Protein AF-A0A962SAC9-F1 (afdb_monomer_lite)

Secondary structure (DSSP, 8-state):
---TTHHHHHHHHHHHHHHHHTT--HHHHHHHHHHHHHHHHHHHHTT---HHHHHHHHHHHHHHHHHHTTS--------------------PPP--

Structure (mmCIF, N/CA/C/O backbone):
data_AF-A0A962SAC9-F1
#
_entry.id   AF-A0A962SAC9-F1
#
loop_
_atom_site.group_PDB
_atom_site.id
_atom_site.type_symbol
_atom_site.label_atom_id
_atom_site.label_alt_id
_atom_site.label_comp_id
_atom_site.label_asym_id
_atom_site.label_entity_id
_atom_site.label_seq_id
_atom_site.pdbx_PDB_ins_code
_atom_site.Cartn_x
_atom_site.Cartn_y
_atom_site.Cartn_z
_atom_site.occupancy
_atom_site.B_iso_or_equiv
_atom_site.auth_seq_id
_atom_site.auth_comp_id
_atom_site.auth_asym_id
_atom_site.auth_atom_id
_atom_site.pdbx_PDB_model_num
ATOM 1 N N . MET A 1 1 ? -23.364 -4.065 10.954 1.00 44.69 1 MET A N 1
ATOM 2 C CA . MET A 1 1 ? -21.998 -3.596 11.276 1.00 44.69 1 MET A CA 1
ATOM 3 C C . MET A 1 1 ? -21.415 -3.005 10.001 1.00 44.69 1 MET A C 1
ATOM 5 O O . MET A 1 1 ? -21.238 -3.750 9.048 1.00 44.69 1 MET A O 1
ATOM 9 N N . LYS A 1 2 ? -21.263 -1.674 9.905 1.00 45.91 2 LYS A N 1
ATOM 10 C CA . LYS A 1 2 ? -20.712 -1.039 8.692 1.00 45.91 2 LYS A CA 1
ATOM 11 C C . LYS A 1 2 ? -19.271 -1.513 8.513 1.00 45.91 2 LYS A C 1
ATOM 13 O O . LYS A 1 2 ? -18.515 -1.511 9.479 1.00 45.91 2 LYS A O 1
ATOM 18 N N . ALA A 1 3 ? -18.929 -1.950 7.305 1.00 52.59 3 ALA A N 1
ATOM 19 C CA . ALA A 1 3 ? -17.620 -2.469 6.945 1.00 52.59 3 ALA A CA 1
ATOM 20 C C . ALA A 1 3 ? -16.538 -1.395 7.148 1.00 52.59 3 ALA A C 1
ATOM 22 O O . ALA A 1 3 ? -16.222 -0.632 6.242 1.00 52.59 3 ALA A O 1
ATOM 23 N N . VAL A 1 4 ? -15.953 -1.340 8.346 1.00 55.09 4 VAL A N 1
ATOM 24 C CA . VAL A 1 4 ? -14.817 -0.459 8.669 1.00 55.09 4 VAL A CA 1
ATOM 25 C C . VAL A 1 4 ? -13.626 -0.732 7.727 1.00 55.09 4 VAL A C 1
ATOM 27 O O . VAL A 1 4 ? -12.798 0.143 7.512 1.00 55.09 4 VAL A O 1
ATOM 30 N N . GLY A 1 5 ? -13.578 -1.901 7.075 1.00 62.97 5 GLY A N 1
ATOM 31 C CA . GLY A 1 5 ? -12.543 -2.258 6.099 1.00 62.97 5 GLY A CA 1
ATOM 32 C C . GLY A 1 5 ? -12.752 -1.750 4.666 1.00 62.97 5 GLY A C 1
ATOM 33 O O . GLY A 1 5 ? -11.796 -1.719 3.896 1.00 62.97 5 GLY A O 1
ATOM 34 N N . GLU A 1 6 ? -13.958 -1.330 4.274 1.00 80.31 6 GLU A N 1
ATOM 35 C CA . GLU A 1 6 ? -14.260 -0.983 2.873 1.00 80.31 6 GLU A CA 1
ATOM 36 C C . GLU A 1 6 ? -13.438 0.205 2.325 1.00 80.31 6 GLU A C 1
ATOM 38 O O . GLU A 1 6 ? -12.926 0.115 1.205 1.00 80.31 6 GLU A O 1
ATOM 43 N N . PRO A 1 7 ? -13.250 1.308 3.084 1.00 82.19 7 PRO A N 1
ATOM 44 C CA . PRO A 1 7 ? -12.411 2.425 2.650 1.00 82.19 7 PRO A CA 1
ATOM 45 C C . PRO A 1 7 ? -10.939 2.030 2.484 1.00 82.19 7 PRO A C 1
ATOM 47 O O . PRO A 1 7 ? -10.296 2.441 1.521 1.00 82.19 7 PRO A O 1
ATOM 50 N N . GLY A 1 8 ? -10.426 1.190 3.386 1.00 83.69 8 GLY A N 1
ATOM 51 C CA . GLY A 1 8 ? -9.052 0.698 3.332 1.00 83.69 8 GLY A CA 1
ATOM 52 C C . GLY A 1 8 ? -8.805 -0.230 2.144 1.00 83.69 8 GLY A C 1
ATOM 53 O O . GLY A 1 8 ? -7.841 -0.044 1.409 1.00 83.69 8 GLY A O 1
ATOM 54 N N . ILE A 1 9 ? -9.722 -1.164 1.878 1.00 84.81 9 ILE A N 1
ATOM 55 C CA . ILE A 1 9 ? -9.640 -2.061 0.714 1.00 84.81 9 ILE A CA 1
ATOM 56 C C . ILE A 1 9 ? -9.680 -1.261 -0.597 1.00 84.81 9 ILE A C 1
ATOM 58 O O . ILE A 1 9 ? -8.915 -1.542 -1.523 1.00 84.81 9 ILE A O 1
ATOM 62 N N . ARG A 1 10 ? -10.532 -0.228 -0.685 1.00 88.81 10 ARG A N 1
ATOM 63 C CA . ARG A 1 10 ? -10.565 0.675 -1.849 1.00 88.81 10 ARG A CA 1
ATOM 64 C C . ARG A 1 10 ? -9.237 1.405 -2.045 1.00 88.81 10 ARG A C 1
ATOM 66 O O . ARG A 1 10 ? -8.785 1.515 -3.184 1.00 88.81 10 ARG A O 1
ATOM 73 N N . LEU A 1 11 ? -8.607 1.868 -0.964 1.00 88.56 11 LEU A N 1
ATOM 74 C CA . LEU A 1 11 ? -7.296 2.516 -1.016 1.00 88.56 11 LEU A CA 1
ATOM 75 C C . LEU A 1 11 ? -6.215 1.557 -1.540 1.00 88.56 11 LEU A C 1
ATOM 77 O O . LEU A 1 11 ? -5.478 1.930 -2.449 1.00 88.56 11 LEU A O 1
ATOM 81 N N . LEU A 1 12 ? -6.159 0.323 -1.029 1.00 89.19 12 LEU A N 1
ATOM 82 C CA . LEU A 1 12 ? -5.173 -0.682 -1.452 1.00 89.19 12 LEU A CA 1
ATOM 83 C C . LEU A 1 12 ? -5.318 -1.035 -2.938 1.00 89.19 12 LEU A C 1
ATOM 85 O O . LEU A 1 12 ? -4.339 -1.001 -3.682 1.00 89.19 12 LEU A O 1
ATOM 89 N N . ASN A 1 13 ? -6.548 -1.277 -3.400 1.00 90.56 13 ASN A N 1
ATOM 90 C CA . ASN A 1 13 ? -6.821 -1.540 -4.816 1.00 90.56 13 ASN A CA 1
ATOM 91 C C . ASN A 1 13 ? -6.445 -0.352 -5.711 1.00 90.56 13 ASN A C 1
ATOM 93 O O . ASN A 1 13 ? -5.907 -0.535 -6.806 1.00 90.56 13 ASN A O 1
ATOM 97 N N . ARG A 1 14 ? -6.715 0.876 -5.252 1.00 92.00 14 ARG A N 1
ATOM 98 C CA . ARG A 1 14 ? -6.333 2.098 -5.968 1.00 92.00 14 ARG A CA 1
ATOM 99 C C . ARG A 1 14 ? -4.812 2.252 -6.035 1.00 92.00 14 ARG A C 1
ATOM 101 O O . ARG A 1 14 ? -4.304 2.605 -7.094 1.00 92.00 14 ARG A O 1
ATOM 108 N N . ALA A 1 15 ? -4.103 1.976 -4.942 1.00 89.62 15 ALA A N 1
ATOM 109 C CA . ALA A 1 15 ? -2.646 2.043 -4.875 1.00 89.62 15 ALA A CA 1
ATOM 110 C C . ALA A 1 15 ? -1.994 1.043 -5.831 1.00 89.62 15 ALA A C 1
ATOM 112 O O . ALA A 1 15 ? -1.168 1.444 -6.643 1.00 89.62 15 ALA A O 1
ATOM 113 N N . TYR A 1 16 ? -2.428 -0.219 -5.809 1.00 88.94 16 TYR A N 1
ATOM 114 C CA . TYR A 1 16 ? -1.892 -1.247 -6.701 1.00 88.94 16 TYR A CA 1
ATOM 115 C C . TYR A 1 16 ? -2.071 -0.875 -8.180 1.00 88.94 16 TYR A C 1
ATOM 117 O O . TYR A 1 16 ? -1.102 -0.855 -8.936 1.00 88.94 16 TYR A O 1
ATOM 125 N N . ARG A 1 17 ? -3.288 -0.474 -8.582 1.00 89.75 17 ARG A N 1
ATOM 126 C CA . ARG A 1 17 ? -3.555 -0.027 -9.960 1.00 89.75 17 ARG A CA 1
ATOM 127 C C . ARG A 1 17 ? -2.732 1.197 -10.347 1.00 89.75 17 ARG A C 1
ATOM 129 O O . ARG A 1 17 ? -2.256 1.280 -11.470 1.00 89.75 17 ARG A O 1
ATOM 136 N N . TYR A 1 18 ? -2.572 2.153 -9.435 1.00 89.00 18 TYR A N 1
ATOM 137 C CA . TYR A 1 18 ? -1.770 3.341 -9.699 1.00 89.00 18 TYR A CA 1
ATOM 138 C C . TYR A 1 18 ? -0.294 2.990 -9.922 1.00 89.00 18 TYR A C 1
ATOM 140 O O . TYR A 1 18 ? 0.308 3.505 -10.856 1.00 89.00 18 TYR A O 1
ATOM 148 N N . LEU A 1 19 ? 0.274 2.080 -9.127 1.00 86.56 19 LEU A N 1
ATOM 149 C CA . LEU A 1 19 ? 1.652 1.614 -9.304 1.00 86.56 19 LEU A CA 1
ATOM 150 C C . LEU A 1 19 ? 1.833 0.889 -10.646 1.00 86.56 19 LEU A C 1
ATOM 152 O O . LEU A 1 19 ? 2.797 1.166 -11.353 1.00 86.56 19 LEU A O 1
ATOM 156 N N . GLN A 1 20 ? 0.867 0.053 -11.044 1.00 86.06 20 GLN A N 1
ATOM 157 C CA . GLN A 1 20 ? 0.865 -0.587 -12.365 1.00 86.06 20 GLN A CA 1
ATOM 158 C C . GLN A 1 20 ? 0.821 0.431 -13.515 1.00 86.06 20 GLN A C 1
ATOM 160 O O . GLN A 1 20 ? 1.540 0.276 -14.494 1.00 86.06 20 GLN A O 1
ATOM 165 N N . LEU A 1 21 ? 0.010 1.490 -13.396 1.00 87.00 21 LEU A N 1
ATOM 166 C CA . LEU A 1 21 ? -0.088 2.553 -14.408 1.00 87.00 21 LEU A CA 1
ATOM 167 C C . LEU A 1 21 ? 1.179 3.416 -14.524 1.00 87.00 21 LEU A C 1
ATOM 169 O O . LEU A 1 21 ? 1.311 4.153 -15.495 1.00 87.00 21 LEU A O 1
ATOM 173 N N . ASN A 1 22 ? 2.078 3.356 -13.540 1.00 83.88 22 ASN A N 1
ATOM 174 C CA . ASN A 1 22 ? 3.348 4.086 -13.525 1.00 83.88 22 ASN A CA 1
ATOM 175 C C . ASN A 1 22 ? 4.551 3.159 -13.784 1.00 83.88 22 ASN A C 1
ATOM 177 O O . ASN A 1 22 ? 5.662 3.472 -13.360 1.00 83.88 22 ASN A O 1
ATOM 181 N N . ASP A 1 23 ? 4.325 2.009 -14.429 1.00 83.31 23 ASP A N 1
ATOM 182 C CA . ASP A 1 23 ? 5.359 1.037 -14.815 1.00 83.31 23 ASP A CA 1
ATOM 183 C C . ASP A 1 23 ? 6.230 0.532 -13.648 1.00 83.31 23 ASP A C 1
ATOM 185 O O . ASP A 1 23 ? 7.368 0.090 -13.832 1.00 83.31 23 ASP A O 1
ATOM 189 N N . VAL A 1 24 ? 5.701 0.562 -12.420 1.00 80.06 24 VAL A N 1
ATOM 190 C CA . VAL A 1 24 ? 6.388 -0.026 -11.267 1.00 80.06 24 VAL A CA 1
ATOM 191 C C . VAL A 1 24 ? 6.370 -1.551 -11.426 1.00 80.06 24 VAL A C 1
ATOM 193 O O . VAL A 1 24 ? 5.291 -2.119 -11.625 1.00 80.06 24 VAL A O 1
ATOM 196 N N . PRO A 1 25 ? 7.521 -2.243 -11.309 1.00 85.25 25 PRO A N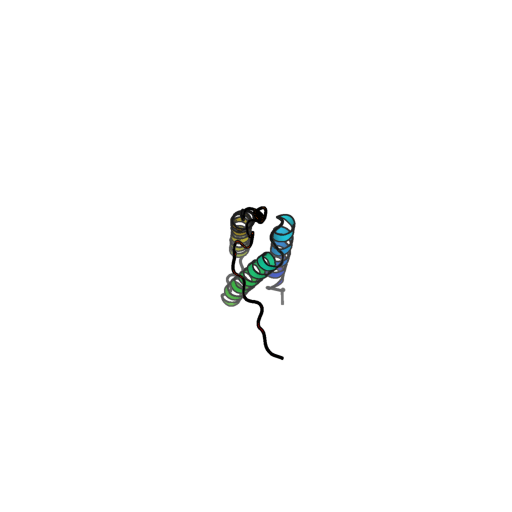 1
ATOM 197 C CA . PRO A 1 25 ? 7.571 -3.698 -11.395 1.00 85.25 25 PRO A CA 1
ATOM 198 C C . PRO A 1 25 ? 6.586 -4.356 -10.428 1.00 85.25 25 PRO A C 1
ATOM 200 O O . PRO A 1 25 ? 6.490 -3.957 -9.269 1.00 85.25 25 PRO A O 1
ATOM 203 N N . GLU A 1 26 ? 5.886 -5.395 -10.884 1.00 84.94 26 GLU A N 1
ATOM 204 C CA . GLU A 1 26 ? 4.816 -6.046 -10.116 1.00 84.94 26 GLU A CA 1
ATOM 205 C C . GLU A 1 26 ? 5.269 -6.505 -8.722 1.00 84.94 26 GLU A C 1
ATOM 207 O O . GLU A 1 26 ? 4.550 -6.322 -7.742 1.00 84.94 26 GLU A O 1
ATOM 212 N N . THR A 1 27 ? 6.487 -7.038 -8.612 1.00 87.44 27 THR A N 1
ATOM 213 C CA . THR A 1 27 ? 7.084 -7.457 -7.338 1.00 87.44 27 THR A CA 1
ATOM 214 C C . THR A 1 27 ? 7.284 -6.298 -6.365 1.00 87.44 27 THR A C 1
ATOM 216 O O . THR A 1 27 ? 7.037 -6.457 -5.171 1.00 87.44 27 THR A O 1
ATOM 219 N N . GLU A 1 28 ? 7.697 -5.126 -6.847 1.00 83.94 28 GLU A N 1
ATOM 220 C CA . GLU A 1 28 ? 7.823 -3.920 -6.021 1.00 83.94 28 GLU A CA 1
ATOM 221 C C . GLU A 1 28 ? 6.447 -3.338 -5.687 1.00 83.94 28 GLU A C 1
ATOM 223 O O . GLU A 1 28 ? 6.189 -2.982 -4.537 1.00 83.94 28 GLU A O 1
ATOM 228 N N . ALA A 1 29 ? 5.519 -3.330 -6.648 1.00 85.38 29 ALA A N 1
ATOM 229 C CA . ALA A 1 29 ? 4.145 -2.904 -6.414 1.00 85.38 29 ALA A CA 1
ATOM 230 C C . ALA A 1 29 ? 3.466 -3.747 -5.321 1.00 85.38 29 ALA A C 1
ATOM 232 O O . ALA A 1 29 ? 2.792 -3.199 -4.448 1.00 85.38 29 ALA A O 1
ATOM 233 N N . PHE A 1 30 ? 3.693 -5.063 -5.322 1.00 87.69 30 PHE A N 1
ATOM 234 C CA . PHE A 1 30 ? 3.159 -5.971 -4.310 1.00 87.69 30 PHE A CA 1
ATOM 235 C C . PHE A 1 30 ? 3.728 -5.676 -2.916 1.00 87.69 30 PHE A C 1
ATOM 237 O O . PHE A 1 30 ? 2.958 -5.490 -1.976 1.00 87.69 30 PHE A O 1
ATOM 244 N N . LYS A 1 31 ? 5.056 -5.533 -2.785 1.00 87.44 31 LYS A N 1
ATOM 245 C CA . LYS A 1 31 ? 5.711 -5.173 -1.511 1.00 87.44 31 LYS A CA 1
ATOM 246 C C . LYS A 1 31 ? 5.201 -3.845 -0.949 1.00 87.44 31 LYS A C 1
ATOM 248 O O . LYS A 1 31 ? 4.978 -3.715 0.254 1.00 87.44 31 LYS A O 1
ATOM 253 N N . LEU A 1 32 ? 5.017 -2.845 -1.812 1.00 86.56 32 LEU A N 1
ATOM 254 C CA . LEU A 1 32 ? 4.515 -1.531 -1.408 1.00 86.56 32 LEU A CA 1
ATOM 255 C C . LEU A 1 32 ? 3.081 -1.621 -0.878 1.00 86.56 32 LEU A C 1
ATOM 257 O O . LEU A 1 32 ? 2.769 -1.040 0.162 1.00 86.56 32 LEU A O 1
ATOM 261 N N . VAL A 1 33 ? 2.220 -2.371 -1.567 1.00 89.12 33 VAL A N 1
ATOM 262 C CA . VAL A 1 33 ? 0.822 -2.573 -1.164 1.00 89.12 33 VAL A CA 1
ATOM 263 C C . VAL A 1 33 ? 0.714 -3.408 0.112 1.00 89.12 33 VAL A C 1
ATOM 265 O O . VAL A 1 33 ? -0.117 -3.098 0.962 1.00 89.12 33 VAL A O 1
ATOM 268 N N . GLU A 1 34 ? 1.574 -4.408 0.297 1.00 88.56 34 GLU A N 1
ATOM 269 C CA . GLU A 1 34 ? 1.648 -5.201 1.530 1.00 88.56 34 GLU A CA 1
ATOM 270 C C . GLU A 1 34 ? 2.040 -4.335 2.738 1.00 88.56 34 GLU A C 1
ATOM 272 O O . GLU A 1 34 ? 1.380 -4.376 3.778 1.00 88.56 34 GLU A O 1
ATOM 277 N N . ASN A 1 35 ? 3.042 -3.463 2.585 1.00 89.19 35 ASN A N 1
ATOM 278 C CA . ASN A 1 35 ? 3.426 -2.511 3.629 1.00 89.19 35 ASN A CA 1
ATOM 279 C C . ASN A 1 35 ? 2.278 -1.531 3.958 1.00 89.19 35 ASN A C 1
ATOM 281 O O . ASN A 1 35 ? 1.951 -1.308 5.124 1.00 89.19 35 ASN A O 1
ATOM 285 N N . LEU A 1 36 ? 1.595 -1.004 2.934 1.00 88.25 36 LEU A N 1
ATOM 286 C CA . LEU A 1 36 ? 0.387 -0.184 3.108 1.00 88.25 36 LEU A CA 1
ATOM 287 C C . LEU A 1 36 ? -0.719 -0.919 3.869 1.00 88.25 36 LEU A C 1
ATOM 289 O O . LEU A 1 36 ? -1.372 -0.317 4.721 1.00 88.25 36 LEU A O 1
ATOM 293 N N . ALA A 1 37 ? -0.933 -2.203 3.577 1.00 87.94 37 ALA A N 1
ATOM 294 C CA . ALA A 1 37 ? -1.921 -3.020 4.270 1.00 87.94 37 ALA A CA 1
ATOM 295 C C . ALA A 1 37 ? -1.563 -3.196 5.754 1.00 87.94 37 ALA A C 1
ATOM 297 O O . ALA A 1 37 ? -2.447 -3.074 6.603 1.00 87.94 37 ALA A O 1
ATOM 298 N N . GLY A 1 38 ? -0.279 -3.391 6.075 1.00 88.44 38 GLY A N 1
ATOM 299 C CA . GLY A 1 38 ? 0.215 -3.427 7.454 1.00 88.44 38 GLY A CA 1
ATOM 300 C C . GLY A 1 38 ? -0.053 -2.123 8.209 1.00 88.44 38 GLY A C 1
ATOM 301 O O . GLY A 1 38 ? -0.679 -2.133 9.268 1.00 88.44 38 GLY A O 1
ATOM 302 N N . GLN A 1 39 ? 0.314 -0.981 7.622 1.00 86.75 39 GLN A N 1
ATOM 303 C CA . GLN A 1 39 ? 0.066 0.337 8.225 1.00 86.75 39 GLN A CA 1
ATOM 304 C C . GLN A 1 39 ? -1.427 0.618 8.418 1.00 86.75 39 GLN A C 1
ATOM 306 O O . GLN A 1 39 ? -1.840 1.199 9.424 1.00 86.75 39 GLN A O 1
ATOM 311 N N . LEU A 1 40 ? -2.257 0.207 7.458 1.00 86.44 40 LEU A N 1
ATOM 312 C CA . LEU A 1 40 ? -3.704 0.320 7.568 1.00 86.44 40 LEU A CA 1
ATOM 313 C C . LEU A 1 40 ? -4.231 -0.539 8.728 1.00 86.44 40 LEU A C 1
ATOM 315 O O . LEU A 1 40 ? -5.029 -0.047 9.523 1.00 86.44 40 LEU A O 1
ATOM 319 N N . ALA A 1 41 ? -3.774 -1.787 8.856 1.00 85.12 41 ALA A N 1
ATOM 320 C CA . ALA A 1 41 ? -4.186 -2.688 9.930 1.00 85.12 41 ALA A CA 1
ATOM 321 C C . ALA A 1 41 ? -3.839 -2.126 11.318 1.00 85.12 41 ALA A C 1
ATOM 323 O O . ALA A 1 41 ? -4.698 -2.119 12.202 1.00 85.12 41 ALA A O 1
ATOM 324 N N . GLU A 1 42 ? -2.638 -1.567 11.493 1.00 86.31 42 GLU A N 1
ATOM 325 C CA . GLU A 1 42 ? -2.233 -0.900 12.738 1.00 86.31 42 GLU A CA 1
ATOM 326 C C . GLU A 1 42 ? -3.130 0.302 13.071 1.00 86.31 42 GLU A C 1
ATOM 328 O O . GLU A 1 42 ? -3.580 0.467 14.209 1.00 86.31 42 GLU A O 1
ATOM 333 N N . ARG A 1 43 ? -3.450 1.135 12.071 1.00 83.44 43 ARG A N 1
ATOM 334 C CA . ARG A 1 43 ? -4.315 2.317 12.243 1.00 83.44 43 ARG A CA 1
ATOM 335 C C . ARG A 1 43 ? -5.758 1.925 12.573 1.00 83.44 43 ARG A C 1
ATOM 337 O O . ARG A 1 43 ? -6.386 2.581 13.405 1.00 83.44 43 ARG A O 1
ATOM 344 N N . VAL A 1 44 ? -6.276 0.859 11.956 1.00 83.75 44 VAL A N 1
ATOM 345 C CA . VAL A 1 44 ? -7.612 0.303 12.237 1.00 83.75 44 VAL A CA 1
ATOM 346 C C . VAL A 1 44 ? -7.672 -0.278 13.647 1.00 83.75 44 VAL A C 1
ATOM 348 O O . VAL A 1 44 ? -8.606 0.038 14.381 1.00 83.75 44 VAL A O 1
ATOM 351 N N . ALA A 1 45 ? -6.671 -1.065 14.052 1.00 80.94 45 ALA A N 1
ATOM 352 C CA . ALA A 1 45 ? -6.586 -1.619 15.402 1.00 80.94 45 ALA A CA 1
ATOM 353 C C . ALA A 1 45 ? -6.514 -0.515 16.472 1.00 80.94 45 ALA A C 1
ATOM 355 O O . ALA A 1 45 ? -7.109 -0.641 17.539 1.00 80.94 45 ALA A O 1
ATOM 356 N N . GLY A 1 46 ? -5.848 0.602 16.161 1.00 80.19 46 GLY A N 1
ATOM 357 C CA . GLY A 1 46 ? -5.797 1.791 17.012 1.00 80.19 46 GLY A CA 1
ATOM 358 C C . GLY A 1 46 ? -7.041 2.689 16.970 1.00 80.19 46 GLY A C 1
ATOM 359 O O . GLY A 1 46 ? -7.037 3.730 17.624 1.00 80.19 46 GLY A O 1
ATOM 360 N N . GLY A 1 47 ? -8.077 2.348 16.190 1.00 78.44 47 GLY A N 1
ATOM 361 C CA . GLY A 1 47 ? -9.308 3.139 16.063 1.00 78.44 47 GLY A CA 1
ATOM 362 C C . GLY A 1 47 ? -9.151 4.469 15.313 1.00 78.44 47 GLY A C 1
ATOM 363 O O . GLY A 1 47 ? -10.026 5.326 15.398 1.00 78.44 47 GLY A O 1
ATOM 364 N N . LYS A 1 48 ? -8.050 4.660 14.576 1.00 72.81 48 LYS A N 1
ATOM 365 C CA . LYS A 1 48 ? -7.679 5.915 13.895 1.00 72.81 48 LYS A CA 1
ATOM 366 C C . LYS A 1 48 ? -7.909 5.856 12.383 1.00 72.81 48 LYS A C 1
ATOM 368 O O . LYS A 1 48 ? -7.127 6.403 11.614 1.00 72.81 48 LYS A O 1
ATOM 373 N N . LEU A 1 49 ? -8.949 5.155 11.931 1.00 75.75 49 LEU A N 1
ATOM 374 C CA . LEU A 1 49 ? -9.288 5.100 10.507 1.00 75.75 49 LEU A CA 1
ATOM 375 C C . LEU A 1 49 ? -10.189 6.285 10.120 1.00 75.75 49 LEU A C 1
ATOM 377 O O . LEU A 1 49 ? -11.374 6.115 9.838 1.00 75.75 49 LEU A O 1
ATOM 381 N N . ASP A 1 50 ? -9.630 7.493 10.148 1.00 83.44 50 ASP A N 1
ATOM 382 C CA . ASP A 1 50 ? -10.277 8.704 9.645 1.00 83.44 50 ASP A CA 1
ATOM 383 C C . ASP A 1 50 ? -9.844 9.021 8.201 1.00 83.44 50 ASP A C 1
ATOM 385 O O . ASP A 1 50 ? -8.906 8.436 7.651 1.00 83.44 50 ASP A O 1
ATOM 389 N N . GLN A 1 51 ? -10.556 9.948 7.555 1.00 81.50 51 GLN A N 1
ATOM 390 C CA . GLN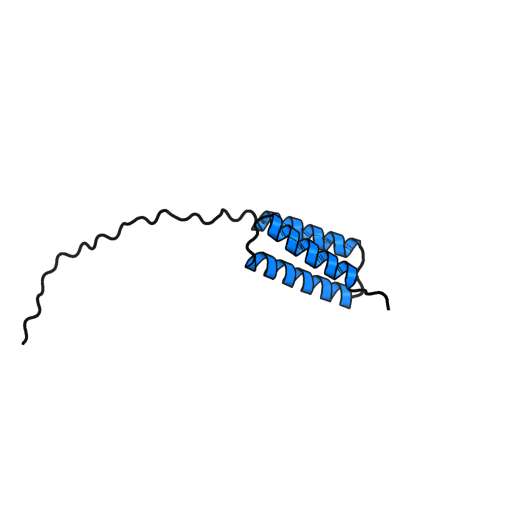 A 1 51 ? -10.267 10.328 6.169 1.00 81.50 51 GLN A CA 1
ATOM 391 C C . GLN A 1 51 ? -8.852 10.912 6.020 1.00 81.50 51 GLN A C 1
ATOM 393 O O . GLN A 1 51 ? -8.159 10.587 5.060 1.00 81.50 51 GLN A O 1
ATOM 398 N N . ALA A 1 52 ? -8.391 11.693 7.003 1.00 85.75 52 ALA A N 1
ATOM 399 C CA . ALA A 1 52 ? -7.050 12.273 7.006 1.00 85.75 52 ALA A CA 1
ATOM 400 C C . ALA A 1 52 ? -5.953 11.195 6.993 1.00 85.75 52 ALA A C 1
ATOM 402 O O . ALA A 1 52 ? -4.955 11.325 6.283 1.00 85.75 52 ALA A O 1
ATOM 403 N N . THR A 1 53 ? -6.152 10.097 7.723 1.00 85.00 53 THR A N 1
ATOM 404 C CA . THR A 1 53 ? -5.246 8.946 7.706 1.00 85.00 53 THR A CA 1
ATOM 405 C C . THR A 1 53 ? -5.194 8.272 6.338 1.00 85.00 53 THR A C 1
ATOM 407 O O . THR A 1 53 ? -4.110 7.915 5.873 1.00 85.00 53 THR A O 1
ATOM 410 N N . LEU A 1 54 ? -6.344 8.090 5.683 1.00 84.44 54 LEU A N 1
ATOM 411 C CA . LEU A 1 54 ? -6.401 7.506 4.339 1.00 84.44 54 LEU A CA 1
ATOM 412 C C . LEU A 1 54 ? -5.684 8.395 3.315 1.00 84.44 54 LEU A C 1
ATOM 414 O O . LEU A 1 54 ? -4.936 7.885 2.480 1.00 84.44 54 LEU A O 1
ATOM 418 N N . ASP A 1 55 ? -5.852 9.713 3.421 1.00 86.44 55 ASP A N 1
ATOM 419 C CA . ASP A 1 55 ? -5.186 10.681 2.550 1.00 86.44 55 ASP A CA 1
ATOM 420 C C . ASP A 1 55 ? -3.669 10.703 2.792 1.00 86.44 55 ASP A C 1
ATOM 422 O O . ASP A 1 55 ? -2.892 10.718 1.838 1.00 86.44 55 ASP A O 1
ATOM 426 N N . ALA A 1 56 ? -3.224 10.619 4.049 1.00 87.19 56 ALA A N 1
ATOM 427 C CA . ALA A 1 56 ? -1.805 10.520 4.385 1.00 87.19 56 ALA A CA 1
ATOM 428 C C . ALA A 1 56 ? -1.166 9.240 3.821 1.00 87.19 56 ALA A C 1
ATOM 430 O O . ALA A 1 56 ? -0.071 9.286 3.260 1.00 87.19 56 ALA A O 1
ATOM 431 N N . LEU A 1 57 ? -1.860 8.099 3.916 1.00 86.31 57 LEU A N 1
ATOM 432 C CA . LEU A 1 57 ? -1.409 6.846 3.304 1.00 86.31 57 LEU A CA 1
ATOM 433 C C . LEU A 1 57 ? -1.335 6.964 1.777 1.00 86.31 57 LEU A C 1
ATOM 435 O O . LEU A 1 57 ? -0.370 6.494 1.176 1.00 86.31 57 LEU A O 1
ATOM 439 N N . TRP A 1 58 ? -2.308 7.632 1.149 1.00 88.50 58 TRP A N 1
ATOM 440 C CA . TRP A 1 58 ? -2.280 7.903 -0.288 1.00 88.50 58 TRP A CA 1
ATOM 441 C C . TRP A 1 58 ? -1.077 8.760 -0.702 1.00 88.50 58 TRP A C 1
ATOM 443 O O . TRP A 1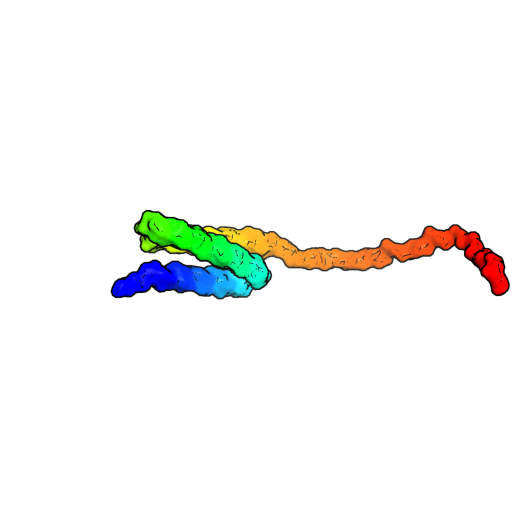 58 ? -0.398 8.433 -1.674 1.00 88.50 58 TRP A O 1
ATOM 453 N N . GLN A 1 59 ? -0.766 9.819 0.051 1.00 87.31 59 GLN A N 1
ATOM 454 C CA . GLN A 1 59 ? 0.403 10.663 -0.218 1.00 87.31 59 GLN A CA 1
ATOM 455 C C . GLN A 1 59 ? 1.713 9.871 -0.149 1.00 87.31 59 GLN A C 1
ATOM 457 O O . GLN A 1 59 ? 2.577 10.044 -1.009 1.00 87.31 59 GLN A O 1
ATOM 462 N N . SER A 1 60 ? 1.840 8.938 0.799 1.00 85.19 60 SER A N 1
ATOM 463 C CA . SER A 1 60 ? 2.991 8.031 0.852 1.00 85.19 60 SER A CA 1
ATOM 464 C C . SER A 1 60 ? 3.126 7.195 -0.423 1.00 85.19 60 SER A C 1
ATOM 466 O O . SER A 1 60 ? 4.234 7.053 -0.935 1.00 85.19 60 SER A O 1
ATOM 468 N N . VAL A 1 61 ? 2.016 6.691 -0.981 1.00 84.75 61 VAL A N 1
ATOM 469 C CA . VAL A 1 61 ? 2.024 5.945 -2.256 1.00 84.75 61 VAL A CA 1
ATOM 470 C C . VAL A 1 61 ? 2.532 6.817 -3.400 1.00 84.75 61 VAL A C 1
ATOM 472 O O . VAL A 1 61 ? 3.363 6.371 -4.189 1.00 84.75 61 VAL A O 1
ATOM 475 N N . LEU A 1 62 ? 2.068 8.068 -3.478 1.00 84.25 62 LEU A N 1
ATOM 476 C CA . LEU A 1 62 ? 2.499 9.012 -4.510 1.00 84.25 62 LEU A CA 1
ATOM 477 C C . LEU A 1 62 ? 4.007 9.274 -4.427 1.00 84.25 62 LEU A C 1
ATOM 479 O O . LEU A 1 62 ? 4.698 9.155 -5.438 1.00 84.25 62 LEU A O 1
ATOM 483 N N . VAL A 1 63 ? 4.533 9.553 -3.234 1.00 82.44 63 VAL A N 1
ATOM 484 C CA . VAL A 1 63 ? 5.972 9.788 -3.028 1.00 82.44 63 VAL A CA 1
ATOM 485 C C . VAL A 1 63 ? 6.792 8.546 -3.382 1.00 82.44 63 VAL A C 1
ATOM 487 O O . VAL A 1 63 ? 7.786 8.649 -4.099 1.00 82.44 63 VAL A O 1
ATOM 490 N N . LEU A 1 64 ? 6.355 7.364 -2.937 1.00 73.69 64 LEU A N 1
ATOM 491 C CA . LEU A 1 64 ? 7.037 6.095 -3.204 1.00 73.69 64 LEU A CA 1
ATOM 492 C C . LEU A 1 64 ? 7.036 5.735 -4.694 1.00 73.69 64 LEU A C 1
ATOM 494 O O . LEU A 1 64 ? 8.045 5.262 -5.208 1.00 73.69 64 LEU A O 1
ATOM 498 N N . SER A 1 65 ? 5.945 6.011 -5.412 1.00 73.44 65 SER A N 1
ATOM 499 C CA . SER A 1 65 ? 5.889 5.799 -6.863 1.00 73.44 65 SER A CA 1
ATOM 500 C C . SER A 1 65 ? 6.885 6.679 -7.625 1.00 73.44 65 SER A C 1
ATOM 502 O O . SER A 1 65 ? 7.474 6.231 -8.602 1.00 73.44 65 SER A O 1
ATOM 504 N N . GLN A 1 66 ? 7.132 7.906 -7.157 1.00 71.88 66 GLN A N 1
ATOM 505 C CA . GLN A 1 66 ? 8.050 8.847 -7.804 1.00 71.88 66 GLN A CA 1
ATOM 506 C C . GLN A 1 66 ? 9.518 8.520 -7.523 1.00 71.88 66 GLN A C 1
ATOM 508 O O . GLN A 1 66 ? 10.379 8.785 -8.360 1.00 71.88 66 GLN A O 1
ATOM 513 N N . THR A 1 67 ? 9.824 7.950 -6.356 1.00 68.75 67 THR A N 1
ATOM 514 C CA . THR A 1 67 ? 11.187 7.520 -6.016 1.00 68.75 67 THR A CA 1
ATOM 515 C C . THR A 1 67 ? 11.540 6.179 -6.657 1.00 68.75 67 THR A C 1
ATOM 517 O O . THR A 1 67 ? 12.668 6.015 -7.116 1.00 68.75 67 THR A O 1
ATOM 520 N N . GLN A 1 68 ? 10.582 5.252 -6.756 1.00 62.22 68 GLN A N 1
ATOM 521 C CA . GLN A 1 68 ? 10.760 3.927 -7.370 1.00 62.22 68 GLN A CA 1
ATOM 522 C C . GLN A 1 68 ? 10.631 3.950 -8.903 1.00 62.22 68 GLN A C 1
ATOM 524 O O . GLN A 1 68 ? 11.407 3.293 -9.592 1.00 62.22 68 GLN A O 1
ATOM 529 N N . GLY A 1 69 ? 9.738 4.779 -9.459 1.00 51.44 69 GLY A N 1
ATOM 530 C CA . GLY A 1 69 ? 9.631 5.036 -10.905 1.00 51.44 69 GLY A CA 1
ATOM 531 C C . GLY A 1 69 ? 10.834 5.789 -11.488 1.00 51.44 69 GLY A C 1
ATOM 532 O O . GLY A 1 69 ? 10.935 5.982 -12.696 1.00 51.44 69 GLY A O 1
ATOM 533 N N . ARG A 1 70 ? 11.777 6.199 -10.628 1.00 43.84 70 ARG A N 1
ATOM 534 C CA . ARG A 1 70 ? 13.069 6.784 -10.995 1.00 43.84 70 ARG A CA 1
ATOM 535 C C . ARG A 1 70 ? 14.236 5.834 -10.728 1.00 43.84 70 ARG A C 1
ATOM 537 O O . ARG A 1 70 ? 15.370 6.285 -10.583 1.00 43.84 70 ARG A O 1
ATOM 544 N N . ALA A 1 71 ? 13.995 4.525 -10.694 1.00 42.75 71 ALA A N 1
ATOM 545 C CA . ALA A 1 71 ? 15.056 3.599 -11.045 1.00 42.75 71 ALA A CA 1
ATOM 546 C C . ALA A 1 71 ? 15.337 3.805 -12.544 1.00 42.75 71 ALA A C 1
ATOM 548 O O . ALA A 1 71 ? 14.420 3.626 -13.349 1.00 42.75 71 ALA A O 1
ATOM 549 N N . PRO A 1 72 ? 16.549 4.226 -12.959 1.00 41.22 72 PRO A N 1
ATOM 550 C CA . PRO A 1 72 ? 16.898 4.160 -14.368 1.00 41.22 72 PRO A CA 1
ATOM 551 C C . PRO A 1 72 ? 16.641 2.714 -14.787 1.00 41.22 72 PRO A C 1
ATOM 553 O O . PRO A 1 72 ? 17.173 1.794 -14.157 1.00 41.22 72 PRO A O 1
ATOM 556 N N . GLY A 1 73 ? 15.773 2.519 -15.790 1.00 44.44 73 GLY A N 1
ATOM 557 C CA . GLY A 1 73 ? 15.537 1.208 -16.390 1.00 44.44 73 GLY A CA 1
ATOM 558 C C . GLY A 1 73 ? 16.877 0.507 -16.602 1.00 44.44 73 GLY A C 1
ATOM 559 O O . GLY A 1 73 ? 17.885 1.207 -16.760 1.00 44.44 73 GLY A O 1
ATOM 560 N N . PRO A 1 74 ? 16.929 -0.835 -16.538 1.00 42.88 74 PRO A N 1
ATOM 561 C CA . PRO A 1 74 ? 18.190 -1.557 -16.520 1.00 42.88 74 PRO A CA 1
ATOM 562 C C . PRO A 1 74 ? 19.095 -0.973 -17.598 1.00 42.88 74 PRO A C 1
ATOM 564 O O . PRO A 1 74 ? 18.789 -1.067 -18.787 1.00 42.88 74 PRO A O 1
ATOM 567 N N . GLN A 1 75 ? 20.192 -0.324 -17.183 1.00 51.16 75 GLN A N 1
ATOM 568 C CA . GLN A 1 75 ? 21.325 -0.133 -18.067 1.00 51.16 75 GLN A CA 1
ATOM 569 C C . GLN A 1 75 ? 21.777 -1.552 -18.365 1.00 51.16 75 GLN A C 1
ATOM 571 O O . GLN A 1 75 ? 22.595 -2.133 -17.649 1.00 51.16 75 GLN A O 1
ATOM 576 N N . VAL A 1 76 ? 21.169 -2.142 -19.391 1.00 48.12 76 VAL A N 1
ATOM 577 C CA . VAL A 1 76 ? 21.707 -3.277 -20.104 1.00 48.12 76 VAL A CA 1
ATOM 578 C C . VAL A 1 76 ? 23.035 -2.747 -20.603 1.00 48.12 76 VAL A C 1
ATOM 580 O O . VAL A 1 76 ? 23.115 -2.101 -21.645 1.00 48.12 76 VAL A O 1
ATOM 583 N N . ARG A 1 77 ? 24.079 -2.918 -19.784 1.00 48.66 77 ARG A N 1
ATOM 584 C CA . ARG A 1 77 ? 25.448 -2.713 -20.223 1.00 48.66 77 ARG A CA 1
ATOM 585 C C . ARG A 1 77 ? 25.544 -3.513 -21.518 1.00 48.66 77 ARG A C 1
ATOM 587 O O . ARG A 1 77 ? 25.265 -4.717 -21.461 1.00 48.66 77 ARG A O 1
ATOM 594 N N . PRO A 1 78 ? 25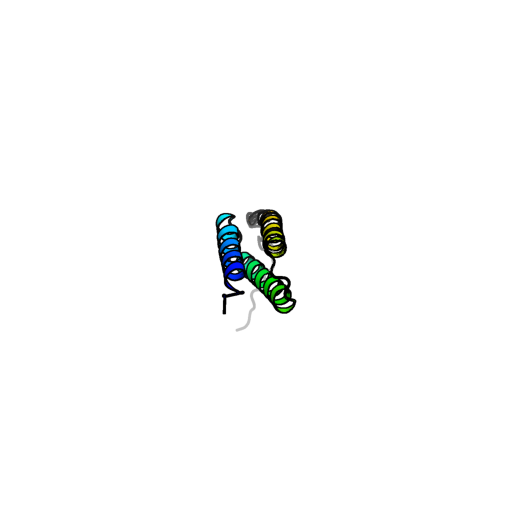.898 -2.911 -22.667 1.00 47.84 78 PRO A N 1
ATOM 595 C CA . PRO A 1 78 ? 26.347 -3.720 -23.782 1.00 47.84 78 PRO A CA 1
ATOM 596 C C . PRO A 1 78 ? 27.458 -4.595 -23.208 1.00 47.84 78 PRO A C 1
ATOM 598 O O . PRO A 1 78 ? 28.435 -4.083 -22.660 1.00 47.84 78 PRO A O 1
ATOM 601 N N . ARG A 1 79 ? 27.238 -5.915 -23.184 1.00 53.72 79 ARG A N 1
ATOM 602 C CA . ARG A 1 79 ? 28.258 -6.860 -22.740 1.00 53.72 79 ARG A CA 1
ATOM 603 C C . ARG A 1 79 ? 29.456 -6.616 -23.639 1.00 53.72 79 ARG A C 1
ATOM 605 O O . ARG A 1 79 ? 29.437 -6.995 -24.806 1.00 53.72 79 ARG A O 1
ATOM 612 N N . SER A 1 80 ? 30.482 -5.978 -23.094 1.00 47.66 80 SER A N 1
ATOM 613 C CA . SER A 1 80 ? 31.815 -6.010 -23.661 1.00 47.66 80 SER A CA 1
ATOM 614 C C . SER A 1 80 ? 32.177 -7.485 -23.804 1.00 47.66 80 SER A C 1
ATOM 616 O O . SER A 1 80 ? 32.436 -8.163 -22.810 1.00 47.66 80 SER A O 1
ATOM 618 N N . LEU A 1 81 ? 32.147 -8.012 -25.026 1.00 50.31 81 LEU A N 1
ATOM 619 C CA . LEU A 1 81 ? 32.786 -9.281 -25.356 1.00 50.31 81 LEU A CA 1
ATOM 620 C C . LEU A 1 81 ? 34.299 -9.037 -25.362 1.00 50.31 81 LEU A C 1
ATOM 622 O O . LEU A 1 81 ? 34.930 -8.993 -26.409 1.00 50.31 81 LEU A O 1
ATOM 626 N N . HIS A 1 82 ? 34.885 -8.839 -24.183 1.00 45.53 82 HIS A N 1
ATOM 627 C CA . HIS A 1 82 ? 36.326 -8.945 -24.006 1.00 45.53 82 HIS A CA 1
ATOM 628 C C . HIS A 1 82 ? 36.620 -10.075 -23.032 1.00 45.53 82 HIS A C 1
ATOM 630 O O . HIS A 1 82 ? 36.589 -9.924 -21.816 1.00 45.53 82 HIS A O 1
ATOM 636 N N . GLY A 1 83 ? 36.894 -11.226 -23.633 1.00 43.97 83 GLY A N 1
ATOM 637 C CA . GLY A 1 83 ? 37.387 -12.430 -22.984 1.00 43.97 83 GLY A CA 1
ATOM 638 C C . GLY A 1 83 ? 38.033 -13.335 -24.024 1.00 43.97 83 GLY A C 1
ATOM 639 O O . GLY A 1 83 ? 37.670 -14.497 -24.137 1.00 43.97 83 GLY A O 1
ATOM 640 N N . LEU A 1 84 ? 38.936 -12.777 -24.841 1.00 45.66 84 LEU A N 1
ATOM 641 C CA . LEU A 1 84 ? 39.907 -13.570 -25.595 1.00 45.66 84 LEU A CA 1
ATOM 642 C C . LEU A 1 84 ? 40.698 -14.412 -24.580 1.00 45.66 84 LEU A C 1
ATOM 644 O O . LEU A 1 84 ? 41.322 -13.816 -23.697 1.00 45.66 84 LEU A O 1
ATOM 648 N N . PRO A 1 85 ? 40.729 -15.752 -24.667 1.00 51.25 85 PRO A N 1
ATOM 649 C CA . PRO A 1 85 ? 41.696 -16.514 -23.900 1.00 51.25 85 PRO A CA 1
ATOM 650 C C . PRO A 1 85 ? 43.073 -16.328 -24.548 1.00 51.25 85 PRO A C 1
ATOM 652 O O . PRO A 1 85 ? 43.410 -16.974 -25.538 1.00 51.25 85 PRO A O 1
ATOM 655 N N . VAL A 1 86 ? 43.886 -15.428 -2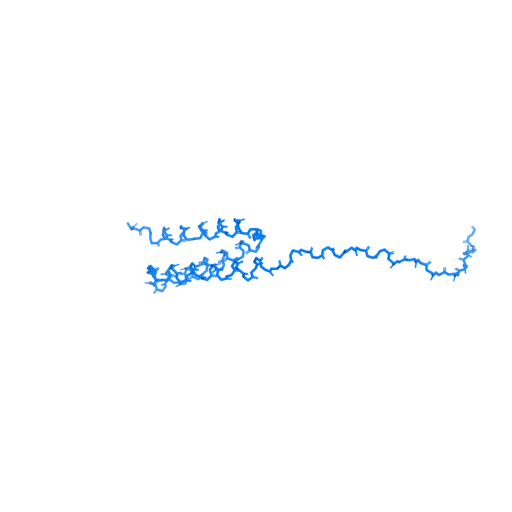3.994 1.00 55.00 86 VAL A N 1
ATOM 656 C CA . VAL A 1 86 ? 45.335 -15.459 -24.212 1.00 55.00 86 VAL A CA 1
ATOM 657 C C . VAL A 1 86 ? 45.919 -16.438 -23.200 1.00 55.00 86 VAL A C 1
ATOM 659 O O . VAL A 1 86 ? 46.194 -16.063 -22.069 1.00 55.00 86 VAL A O 1
ATOM 662 N N . MET A 1 87 ? 46.111 -17.689 -23.612 1.00 49.78 87 MET A N 1
ATOM 663 C CA . MET A 1 87 ? 47.054 -18.614 -22.977 1.00 49.78 87 MET A CA 1
ATOM 664 C C . MET A 1 87 ? 47.699 -19.476 -24.069 1.00 49.78 87 MET A C 1
ATOM 666 O O . MET A 1 87 ? 47.154 -20.484 -24.511 1.00 49.78 87 MET A O 1
ATOM 670 N N . ARG A 1 88 ? 48.881 -19.038 -24.522 1.00 53.47 88 ARG A N 1
ATOM 671 C CA . ARG A 1 88 ? 49.897 -19.900 -25.141 1.00 53.47 88 ARG A CA 1
ATOM 672 C C . ARG A 1 88 ? 50.381 -20.877 -24.068 1.00 53.47 88 ARG A C 1
ATOM 674 O O . ARG A 1 88 ? 50.874 -20.425 -23.042 1.00 53.47 88 ARG A O 1
ATOM 681 N N . GLY A 1 89 ? 50.312 -22.177 -24.323 1.00 43.19 89 GLY A N 1
ATOM 682 C CA . GLY A 1 89 ? 50.900 -23.169 -23.426 1.00 43.19 89 GLY A CA 1
ATOM 683 C C . GLY A 1 89 ? 50.541 -24.585 -23.832 1.00 43.19 89 GLY A C 1
ATOM 684 O O . GLY A 1 89 ? 49.522 -25.118 -23.414 1.00 43.19 89 GLY A O 1
ATOM 685 N N . SER A 1 90 ? 51.376 -25.168 -24.682 1.00 57.50 90 SER A N 1
ATOM 686 C CA . SER A 1 90 ? 51.447 -26.597 -24.973 1.00 57.50 90 SER A CA 1
ATOM 687 C C . SER A 1 90 ? 51.493 -27.405 -23.673 1.00 57.50 90 SER A C 1
ATOM 689 O O . SER A 1 90 ? 52.270 -27.036 -22.804 1.00 57.50 90 SER A O 1
ATOM 691 N N . ILE A 1 91 ? 50.731 -28.497 -23.576 1.00 57.12 91 ILE A N 1
ATOM 692 C CA . ILE A 1 91 ? 51.139 -29.820 -23.060 1.00 57.12 91 ILE A CA 1
ATOM 693 C C . ILE A 1 91 ? 50.021 -30.785 -23.479 1.00 57.12 91 ILE A C 1
ATOM 695 O O . ILE A 1 91 ? 48.933 -30.806 -22.907 1.00 57.12 91 ILE A O 1
ATOM 699 N N . GLY A 1 92 ? 50.285 -31.545 -24.543 1.00 46.00 92 GLY A N 1
ATOM 700 C CA . GLY A 1 92 ? 49.609 -32.815 -24.762 1.00 46.00 92 GLY A CA 1
ATOM 701 C C . GLY A 1 92 ? 50.112 -33.789 -23.705 1.00 46.00 92 GLY A C 1
ATOM 702 O O . GLY A 1 92 ? 51.320 -33.971 -23.563 1.00 46.00 92 GLY A O 1
ATOM 703 N N . TYR A 1 93 ? 49.191 -34.366 -22.944 1.00 44.88 93 TYR A N 1
ATOM 704 C CA . TYR A 1 93 ? 49.482 -35.515 -22.103 1.00 44.88 93 TYR A CA 1
ATOM 705 C C . TYR A 1 93 ? 49.712 -36.727 -23.012 1.00 44.88 93 TYR A C 1
ATOM 707 O O . TYR A 1 93 ? 48.857 -37.072 -23.827 1.00 44.88 93 TYR A O 1
ATOM 715 N N . ALA A 1 94 ? 50.899 -37.318 -22.890 1.00 42.06 94 ALA A N 1
ATOM 716 C CA . ALA A 1 94 ? 51.142 -38.717 -23.210 1.00 42.06 94 ALA A CA 1
ATOM 717 C C . ALA A 1 94 ? 50.590 -39.602 -22.072 1.00 42.06 94 ALA A C 1
ATOM 719 O O . ALA A 1 94 ? 50.398 -39.095 -20.966 1.00 42.06 94 ALA A O 1
ATOM 720 N N . GLU A 1 95 ? 50.437 -40.902 -22.366 1.00 44.72 95 GLU A N 1
ATOM 721 C CA . GLU A 1 95 ? 49.883 -42.020 -21.563 1.00 44.72 95 GLU A CA 1
ATOM 722 C C . GLU A 1 95 ? 48.369 -42.220 -21.807 1.00 44.72 95 GLU A C 1
ATOM 724 O O . GLU A 1 95 ? 47.561 -41.392 -21.400 1.00 44.72 95 GLU A O 1
ATOM 729 N N . LEU A 1 96 ? 47.881 -43.241 -22.531 1.00 41.53 96 LEU A N 1
ATOM 730 C CA . LEU A 1 96 ? 48.346 -44.602 -22.865 1.00 41.53 96 LEU A CA 1
ATOM 731 C C . LEU A 1 96 ? 48.052 -44.960 -24.332 1.00 41.53 96 LEU A C 1
ATOM 733 O O . LEU A 1 96 ? 47.006 -44.505 -24.848 1.00 41.53 96 LEU A O 1
#

Sequence (96 aa):
MKAVGEPGIRLLNRAYRYLQLNDVPETEAFKLVENLAGQLAERVAGGKLDQATLDALWQSVLVLSQTQGRAPGPQVRPRSLHGLPVMRGSIGYAEL

Radius of gyration: 25.79 Å; chains: 1; bounding box: 73×57×43 Å

Foldseek 3Di:
DPPLCPLLVVLLVVLLVVLVVLVQPNVVSVVLSVVLVVVVVVCVVVVNPDPVVSVVSNVV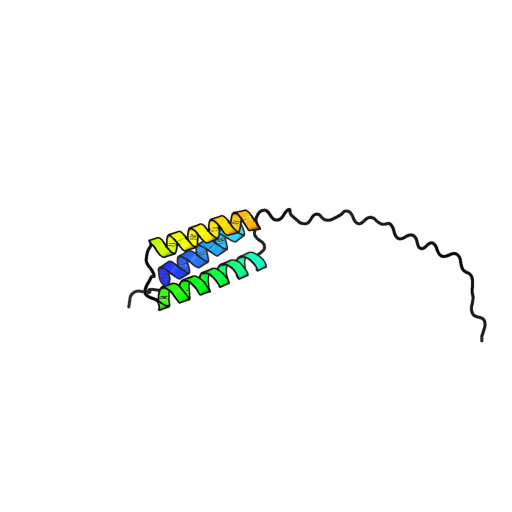SVVVSVVRSPPPDPPPPPPPPPDDPPDDDDDDDDDD

pLDDT: mean 71.91, std 17.87, range [41.22, 92.0]